Protein AF-A0A845XRX9-F1 (afdb_monomer)

pLDDT: mean 75.72, std 16.38, range [30.2, 92.75]

Nearest PDB structures (foldseek):
  8tro-assembly1_c  TM=9.710E-01  e=2.706E-15  Synechocystis sp. PCC 6803
  8hfq-assembly1_l  TM=9.711E-01  e=2.281E-14  Synechocystis sp. PCC 6803 substr. Kazusa
  8to5-assembly1_b  TM=9.680E-01  e=4.258E-14  Synechocystis sp. PCC 6803
  3pru-assembly4_D  TM=9.892E-01  e=8.370E-14  Synechocystis sp. PCC 6803
  3nph-assembly1_B  TM=9.716E-01  e=4.654E-13  Synechocystis sp. PCC 6803

Solvent-accessible surface area (backbone atoms only — not comparable to full-atom values): 10139 Å² total; per-residue (Å²): 136,81,87,80,74,87,80,78,80,90,60,99,64,98,71,81,80,46,68,66,54,100,83,58,51,76,69,54,53,51,49,44,53,53,48,44,44,34,42,59,67,71,42,94,80,77,54,80,89,74,53,59,60,70,56,52,50,34,44,72,71,63,77,40,46,48,46,55,44,52,49,52,52,62,68,27,69,69,44,37,54,66,36,59,72,71,39,57,73,72,57,32,50,45,47,48,31,42,31,65,61,16,31,42,73,74,49,74,63,62,54,52,51,50,54,46,40,32,73,78,65,29,67,71,51,38,56,47,55,56,68,70,28,70,66,38,45,75,75,40,46,52,40,27,49,61,53,72,56,40,82,57,88,56,92,90,62,63,68,66,29,41,56,52,18,52,53,64,73,79,103

Mean predicted aligned error: 9.89 Å

Foldseek 3Di:
DDDDDDDPPPDPDPPPWLFDDPPDDPVSLVVLQQLLCCLQVVDNDDDPVLDPVVLSVCVSVVVAFSLVSNLVNCPDPVVCVVQVVPDDLLRSVQSLCCRQVLWGDQDVVVSVVLSVCCVPPNDSSSNVCRSVDP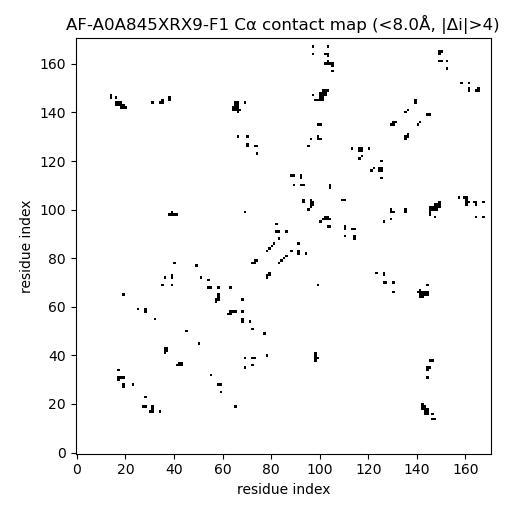SSCVPANGGIRRDNPLVDPDPPGDVSRNVVSVVVVVD

Radius of gyration: 16.49 Å; Cα contacts (8 Å, |Δi|>4): 172; chains: 1; bounding box: 49×36×42 Å

Secondary structure (DSSP, 8-state):
-----------SS-----BPPTT--HHHHHHHHHHHHHHHH--S---GGGS-HHHHHHHHTTSS-HHHHHHHHHTSHHHIIIIIITS-HHHHHHHHIIIIISS--SSHHHHHHHHHHHHHH-HHHHHHHHHTSHHHHHHTTTTBPP--GGGS--TT--HHHHHHHHHHHH-

Sequence (171 aa):
MVSTAPTAKFGLDSDLIFELWPTSGIDEVQAVIRAVYRQVLGNPHIMESERLVNAESQLCDGSITVREFVRAVAKSDFYRARYFESCAPYRFIELNFKHLLGRAPLDQTEIAEHIRICIEQGYDAEIDSYINSDEYQNNFGDDTVPYYCGSSSQIGQKQVGYNRTLSLVRG

Structure (mmCIF, N/CA/C/O backbone):
data_AF-A0A845XRX9-F1
#
_entry.id   AF-A0A845XRX9-F1
#
loop_
_atom_site.group_PDB
_atom_site.id
_atom_site.type_symbol
_atom_site.label_atom_id
_atom_site.label_alt_id
_atom_site.label_comp_id
_atom_site.label_asym_id
_atom_site.label_entity_id
_atom_site.label_seq_id
_atom_site.pdbx_PDB_ins_code
_atom_site.Cartn_x
_atom_site.Cartn_y
_atom_site.Cartn_z
_atom_site.occupancy
_atom_site.B_iso_or_equiv
_atom_site.auth_seq_id
_atom_site.auth_comp_id
_atom_site.auth_asym_id
_atom_site.auth_atom_id
_atom_site.pdbx_PDB_model_num
ATOM 1 N N . MET A 1 1 ? 30.190 18.872 -17.724 1.00 37.62 1 MET A N 1
ATOM 2 C CA . MET A 1 1 ? 30.921 19.172 -16.478 1.00 37.62 1 MET A CA 1
ATOM 3 C C . MET A 1 1 ? 30.183 18.479 -15.347 1.00 37.62 1 MET A C 1
ATOM 5 O O . MET A 1 1 ? 29.022 18.782 -15.141 1.00 37.62 1 MET A O 1
ATOM 9 N N . VAL A 1 2 ? 30.866 17.500 -14.745 1.00 40.47 2 VAL A N 1
ATOM 10 C CA . VAL A 1 2 ? 30.541 16.707 -13.542 1.00 40.47 2 VAL A CA 1
ATOM 11 C C . VAL A 1 2 ? 29.162 16.032 -13.512 1.00 40.47 2 VAL A C 1
ATOM 13 O O . VAL A 1 2 ? 28.192 16.541 -12.968 1.00 40.47 2 VAL A O 1
ATOM 16 N N . SER A 1 3 ? 29.139 14.824 -14.078 1.00 34.00 3 SER A N 1
ATOM 17 C CA . SER A 1 3 ? 28.175 13.768 -13.770 1.00 34.00 3 SER A CA 1
ATOM 18 C C . SER A 1 3 ? 28.473 13.253 -12.360 1.00 34.00 3 SER A C 1
ATOM 20 O O . SER A 1 3 ? 29.464 12.549 -12.161 1.00 34.00 3 SER A O 1
ATOM 22 N N . THR A 1 4 ? 27.667 13.640 -11.376 1.00 35.75 4 THR A N 1
ATOM 23 C CA . THR A 1 4 ? 27.767 13.109 -10.012 1.00 35.75 4 THR A CA 1
ATOM 24 C C . THR A 1 4 ? 27.144 11.716 -9.991 1.00 35.75 4 THR A C 1
ATOM 26 O O . THR A 1 4 ? 25.936 11.569 -10.136 1.00 35.75 4 THR A O 1
ATOM 29 N N . ALA A 1 5 ? 27.995 10.696 -9.871 1.00 44.16 5 ALA A N 1
ATOM 30 C CA . ALA A 1 5 ? 27.608 9.305 -9.652 1.00 44.16 5 ALA A CA 1
ATOM 31 C C . ALA A 1 5 ? 26.816 9.145 -8.333 1.00 44.16 5 ALA A C 1
ATOM 33 O O . ALA A 1 5 ? 27.022 9.937 -7.405 1.00 44.16 5 ALA A O 1
ATOM 34 N N . PRO A 1 6 ? 25.937 8.133 -8.216 1.00 39.53 6 PRO A N 1
ATOM 35 C CA . PRO A 1 6 ? 25.116 7.949 -7.028 1.00 39.53 6 PRO A CA 1
ATOM 36 C C . PRO A 1 6 ? 25.997 7.635 -5.816 1.00 39.53 6 PRO A C 1
ATOM 38 O O . PRO A 1 6 ? 26.785 6.689 -5.798 1.00 39.53 6 PRO A O 1
ATOM 41 N N . THR A 1 7 ? 25.859 8.464 -4.784 1.00 34.03 7 THR A N 1
ATOM 42 C CA . THR A 1 7 ? 26.440 8.217 -3.467 1.00 34.03 7 THR A CA 1
ATOM 43 C C . THR A 1 7 ? 25.607 7.130 -2.801 1.00 34.03 7 THR A C 1
ATOM 45 O O . THR A 1 7 ? 24.596 7.417 -2.165 1.00 34.03 7 THR A O 1
ATOM 48 N N . ALA A 1 8 ? 26.029 5.875 -2.949 1.00 38.38 8 ALA A N 1
ATOM 49 C CA . ALA A 1 8 ? 25.561 4.790 -2.102 1.00 38.38 8 ALA A CA 1
ATOM 50 C C . ALA A 1 8 ? 25.952 5.120 -0.652 1.00 38.38 8 ALA A C 1
ATOM 52 O O . ALA A 1 8 ? 27.128 5.070 -0.281 1.00 38.38 8 ALA A O 1
ATOM 53 N N . LYS A 1 9 ? 24.974 5.513 0.170 1.00 35.78 9 LYS A N 1
ATOM 54 C CA . LYS A 1 9 ? 25.174 5.659 1.612 1.00 35.78 9 LYS A CA 1
ATOM 55 C C . LYS A 1 9 ? 25.365 4.262 2.203 1.00 35.78 9 LYS A C 1
ATOM 57 O O . LYS A 1 9 ? 24.406 3.537 2.431 1.00 35.78 9 LYS A O 1
ATOM 62 N N . PHE A 1 10 ? 26.623 3.892 2.428 1.00 36.44 10 PHE A N 1
ATOM 63 C CA . PHE A 1 10 ? 27.016 2.702 3.180 1.00 36.44 10 PHE A CA 1
ATOM 64 C C . PHE A 1 10 ? 26.675 2.923 4.664 1.00 36.44 10 PHE A C 1
ATOM 66 O O . PHE A 1 10 ? 27.458 3.496 5.420 1.00 36.44 10 PHE A O 1
ATOM 73 N N . GLY A 1 11 ? 25.468 2.523 5.058 1.00 30.20 11 GLY A N 1
ATOM 74 C CA . GLY A 1 11 ? 25.017 2.411 6.442 1.00 30.20 11 GLY A CA 1
ATOM 75 C C . GLY A 1 11 ? 24.651 0.958 6.720 1.00 30.20 11 GLY A C 1
ATOM 76 O O . GLY A 1 11 ? 24.013 0.314 5.896 1.00 30.20 11 GLY A O 1
ATOM 77 N N . LEU A 1 12 ? 25.134 0.427 7.839 1.00 38.38 12 LEU A N 1
ATOM 78 C CA . LEU A 1 12 ? 24.922 -0.948 8.282 1.00 38.38 12 LEU A CA 1
ATOM 79 C C . LEU A 1 12 ? 23.429 -1.201 8.516 1.00 38.38 12 LEU A C 1
ATOM 81 O O . LEU A 1 12 ? 22.894 -0.699 9.493 1.00 38.38 12 LEU A O 1
ATOM 85 N N . ASP A 1 13 ? 22.794 -1.900 7.580 1.00 37.41 13 ASP A N 1
ATOM 86 C CA . ASP A 1 13 ? 21.652 -2.818 7.697 1.00 37.41 13 ASP A CA 1
ATOM 87 C C . ASP A 1 13 ? 21.011 -2.901 6.303 1.00 37.41 13 ASP A C 1
ATOM 89 O O . ASP A 1 13 ? 20.843 -1.907 5.603 1.00 37.41 13 ASP A O 1
ATOM 93 N N . SER A 1 14 ? 20.752 -4.116 5.837 1.00 43.09 14 SER A N 1
ATOM 94 C CA . SER A 1 14 ? 20.330 -4.429 4.473 1.00 43.09 14 SER A CA 1
ATOM 95 C C . SER A 1 14 ? 18.878 -4.023 4.177 1.00 43.09 14 SER A C 1
ATOM 97 O O . SER A 1 14 ? 18.045 -4.893 3.948 1.00 43.09 14 SER A O 1
ATOM 99 N N . ASP A 1 15 ? 18.587 -2.726 4.14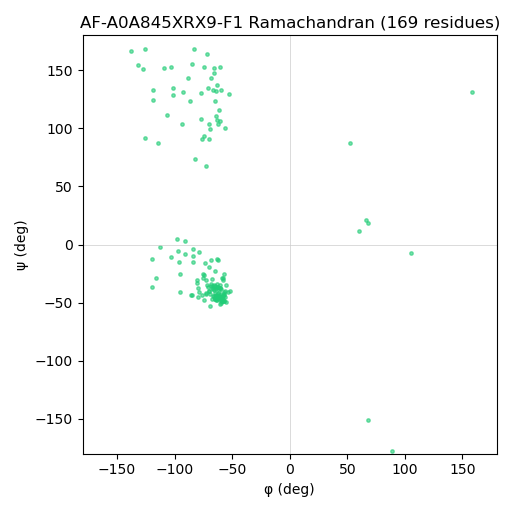7 1.00 48.25 15 ASP A N 1
ATOM 100 C CA . ASP A 1 15 ? 17.401 -2.155 3.502 1.00 48.25 15 ASP A CA 1
ATOM 101 C C . ASP A 1 15 ? 17.883 -1.296 2.330 1.00 48.25 15 ASP A C 1
ATOM 103 O O . ASP A 1 15 ? 18.184 -0.109 2.452 1.00 48.25 15 ASP A O 1
ATOM 107 N N . LEU A 1 16 ? 18.051 -1.950 1.179 1.00 55.06 16 LEU A N 1
ATOM 108 C CA . LEU A 1 16 ? 18.366 -1.286 -0.080 1.00 55.06 16 LEU A CA 1
ATOM 109 C C . LEU A 1 16 ? 17.191 -0.368 -0.425 1.00 55.06 16 LEU A C 1
ATOM 111 O O . LEU A 1 16 ? 16.117 -0.842 -0.790 1.00 55.06 16 LEU A O 1
ATOM 115 N N . ILE A 1 17 ? 17.392 0.940 -0.290 1.00 58.19 17 ILE A N 1
ATOM 116 C CA . ILE A 1 17 ? 16.482 1.932 -0.854 1.00 58.19 17 ILE A CA 1
ATOM 117 C C . ILE A 1 17 ? 16.564 1.757 -2.372 1.00 58.19 17 ILE A C 1
ATOM 119 O O . ILE A 1 17 ? 17.609 2.000 -2.978 1.00 58.19 17 ILE A O 1
ATOM 123 N N . PHE A 1 18 ? 15.486 1.257 -2.970 1.00 61.72 18 PHE A N 1
ATOM 124 C CA . PHE A 1 18 ? 15.369 1.127 -4.416 1.00 61.72 18 PHE A CA 1
ATOM 125 C C . PHE A 1 18 ? 14.674 2.379 -4.947 1.00 61.72 18 PHE A C 1
ATOM 127 O O . PHE A 1 18 ? 13.463 2.542 -4.788 1.00 61.72 18 PHE A O 1
ATOM 134 N N . GLU A 1 19 ? 15.460 3.266 -5.547 1.00 64.38 19 GLU A N 1
ATOM 135 C CA . GLU A 1 19 ? 14.979 4.433 -6.288 1.00 64.38 19 GLU A CA 1
ATOM 136 C C . GLU A 1 19 ? 15.052 4.116 -7.779 1.00 64.38 19 GLU A C 1
ATOM 138 O O . GLU A 1 19 ? 16.099 3.682 -8.271 1.00 64.38 19 GLU A O 1
ATOM 143 N N . LEU A 1 20 ? 13.950 4.324 -8.498 1.00 67.88 20 LEU A N 1
ATOM 144 C CA . LEU A 1 20 ? 13.939 4.190 -9.947 1.00 67.88 20 LEU A CA 1
ATOM 145 C C . LEU A 1 20 ? 14.356 5.519 -10.581 1.00 67.88 20 LEU A C 1
ATOM 147 O O . LEU A 1 20 ? 13.731 6.550 -10.354 1.00 67.88 20 LEU A O 1
ATOM 151 N N . TRP A 1 21 ? 15.403 5.498 -11.402 1.00 64.25 21 TRP A N 1
ATOM 152 C CA . TRP A 1 21 ? 15.824 6.663 -12.176 1.00 64.25 21 TRP A CA 1
ATOM 153 C C . TRP A 1 21 ? 15.383 6.493 -13.636 1.00 64.25 21 TRP A C 1
ATOM 155 O O . TRP A 1 21 ? 15.309 5.372 -14.135 1.00 64.25 21 TRP A O 1
ATOM 165 N N . PRO A 1 22 ? 15.148 7.577 -14.395 1.00 57.56 22 PRO A N 1
ATOM 166 C CA . PRO A 1 22 ? 14.711 7.479 -15.794 1.00 57.56 22 PRO A CA 1
ATOM 167 C C . PRO A 1 22 ? 15.736 6.805 -16.730 1.00 57.56 22 PRO A C 1
ATOM 169 O O . PRO A 1 22 ? 15.398 6.449 -17.855 1.00 57.56 22 PRO A O 1
ATOM 172 N N . THR A 1 23 ? 16.984 6.619 -16.282 1.00 58.06 23 THR A N 1
ATOM 173 C CA . THR A 1 23 ? 18.058 5.912 -17.011 1.00 58.06 23 THR A CA 1
ATOM 174 C C . THR A 1 23 ? 18.218 4.454 -16.551 1.00 58.06 23 THR A C 1
ATOM 176 O O . THR A 1 23 ? 19.146 3.768 -16.981 1.00 58.06 23 THR A O 1
ATOM 179 N N . SER A 1 24 ? 17.353 3.974 -15.657 1.00 66.75 24 SER A N 1
ATOM 180 C CA . SER A 1 24 ? 17.466 2.644 -15.069 1.00 66.75 24 SER A CA 1
ATOM 181 C C . SER A 1 24 ? 17.337 1.531 -16.106 1.00 66.75 24 SER A C 1
ATOM 183 O O . SER A 1 24 ? 16.497 1.567 -17.005 1.00 66.75 24 SER A O 1
ATOM 185 N N . GLY A 1 25 ? 18.201 0.522 -15.986 1.00 72.62 25 GLY A N 1
ATOM 186 C CA . GLY A 1 25 ? 18.166 -0.659 -16.846 1.00 72.62 25 GLY A CA 1
ATOM 187 C C . GLY A 1 25 ? 16.977 -1.573 -16.531 1.00 72.62 25 GLY A C 1
ATOM 188 O O . GLY A 1 25 ? 16.401 -1.520 -15.448 1.00 72.62 25 GLY A O 1
ATOM 189 N N . ILE A 1 26 ? 16.654 -2.485 -17.454 1.00 77.19 26 ILE A N 1
ATOM 190 C CA . ILE A 1 26 ? 15.563 -3.471 -17.292 1.00 77.19 26 ILE A CA 1
ATOM 191 C C . ILE A 1 26 ? 15.744 -4.313 -16.011 1.00 77.19 26 ILE A C 1
ATOM 193 O O . ILE A 1 26 ? 14.769 -4.649 -15.342 1.00 77.19 26 ILE A O 1
ATOM 197 N N . ASP A 1 27 ? 16.992 -4.618 -15.642 1.00 79.69 27 ASP A N 1
ATOM 198 C CA . ASP A 1 27 ? 17.318 -5.372 -14.424 1.00 79.69 27 ASP A CA 1
ATOM 199 C C . ASP A 1 27 ? 16.992 -4.582 -13.140 1.00 79.69 27 ASP A C 1
ATOM 201 O O . ASP A 1 27 ? 16.455 -5.141 -12.185 1.00 79.69 27 ASP A O 1
ATOM 205 N N . GLU A 1 28 ? 17.212 -3.261 -13.144 1.00 80.19 28 GLU A N 1
ATOM 206 C CA . GLU A 1 28 ? 16.883 -2.378 -12.016 1.00 80.19 28 GLU A CA 1
ATOM 207 C C . GLU A 1 28 ? 15.368 -2.237 -11.845 1.00 80.19 28 GLU A C 1
ATOM 209 O O . GLU A 1 28 ? 14.863 -2.366 -10.731 1.00 80.19 28 GLU A O 1
ATOM 214 N N . VAL A 1 29 ? 14.625 -2.071 -12.946 1.00 82.56 29 VAL A N 1
ATOM 215 C CA . VAL A 1 29 ? 13.151 -2.076 -12.925 1.00 82.56 29 VAL A CA 1
ATOM 216 C C . VAL A 1 29 ? 12.638 -3.393 -12.343 1.00 82.56 29 VAL A C 1
ATOM 218 O O . VAL A 1 29 ? 11.755 -3.407 -11.486 1.00 82.56 29 VAL A O 1
ATOM 221 N N . GLN A 1 30 ? 13.216 -4.524 -12.754 1.00 83.25 30 GLN A N 1
ATOM 222 C CA . GLN A 1 30 ? 12.819 -5.824 -12.227 1.00 83.25 30 GLN A CA 1
ATOM 223 C C . GLN A 1 30 ? 13.170 -5.982 -10.737 1.00 83.25 30 GLN A C 1
ATOM 225 O O . GLN A 1 30 ? 12.404 -6.600 -9.989 1.00 83.25 30 GLN A O 1
ATOM 230 N N . ALA A 1 31 ? 14.294 -5.420 -10.284 1.00 84.12 31 ALA A N 1
ATOM 231 C CA . ALA A 1 31 ? 14.653 -5.374 -8.871 1.00 84.12 31 ALA A CA 1
ATOM 232 C C . ALA A 1 31 ? 13.652 -4.532 -8.060 1.00 84.12 31 ALA A C 1
ATOM 234 O O . ALA A 1 31 ? 13.188 -4.999 -7.018 1.00 84.12 31 ALA A O 1
ATOM 235 N N . VAL A 1 32 ? 13.248 -3.366 -8.576 1.00 85.31 32 VAL A N 1
ATOM 236 C CA . VAL A 1 32 ? 12.211 -2.494 -7.994 1.00 85.31 32 VAL A CA 1
ATOM 237 C C . VAL A 1 32 ? 10.880 -3.235 -7.878 1.00 85.31 32 VAL A C 1
ATOM 239 O O . VAL A 1 32 ? 10.298 -3.273 -6.798 1.00 85.31 32 VAL A O 1
ATOM 242 N N . ILE A 1 33 ? 10.431 -3.909 -8.941 1.00 85.56 33 ILE A N 1
ATOM 243 C CA . ILE A 1 33 ? 9.195 -4.707 -8.933 1.00 85.56 33 ILE A CA 1
ATOM 244 C C . ILE A 1 33 ? 9.236 -5.753 -7.812 1.00 85.56 33 ILE A C 1
ATOM 246 O O . ILE A 1 33 ? 8.312 -5.854 -7.003 1.00 85.56 33 ILE A O 1
ATOM 250 N N . ARG A 1 34 ? 10.332 -6.516 -7.721 1.00 84.50 34 ARG A N 1
ATOM 251 C CA . ARG A 1 34 ? 10.513 -7.532 -6.671 1.00 84.50 34 ARG A CA 1
ATOM 252 C C . ARG A 1 34 ? 10.559 -6.912 -5.273 1.00 84.50 34 ARG A C 1
ATOM 254 O O . ARG A 1 34 ? 10.050 -7.523 -4.333 1.00 84.50 34 ARG A O 1
ATOM 261 N N . ALA A 1 35 ? 11.159 -5.733 -5.126 1.00 84.69 35 ALA A N 1
ATOM 262 C CA . ALA A 1 35 ? 11.221 -5.010 -3.862 1.00 84.69 35 ALA A CA 1
ATOM 263 C C . ALA A 1 35 ? 9.833 -4.526 -3.418 1.00 84.69 35 ALA A C 1
ATOM 265 O O . ALA A 1 35 ? 9.449 -4.792 -2.281 1.00 84.69 35 ALA A O 1
ATOM 266 N N . VAL A 1 36 ? 9.046 -3.922 -4.319 1.00 87.50 36 VAL A N 1
ATOM 267 C CA . VAL A 1 36 ? 7.659 -3.496 -4.051 1.00 87.50 36 VAL A CA 1
ATOM 268 C C . VAL A 1 36 ? 6.821 -4.679 -3.602 1.00 87.50 36 VAL A C 1
ATOM 270 O O . VAL A 1 36 ? 6.155 -4.625 -2.575 1.00 87.50 36 VAL A O 1
ATOM 273 N N . TYR A 1 37 ? 6.898 -5.783 -4.330 1.00 86.81 37 TYR A N 1
ATOM 274 C CA . TYR A 1 37 ? 6.193 -6.999 -3.972 1.00 86.81 37 TYR A CA 1
ATOM 275 C C . TYR A 1 37 ? 6.589 -7.542 -2.597 1.00 86.81 37 TYR A C 1
ATOM 277 O O . TYR A 1 37 ? 5.720 -7.890 -1.799 1.00 86.81 37 TYR A O 1
ATOM 285 N N . ARG A 1 38 ? 7.888 -7.583 -2.285 1.00 83.88 38 ARG A N 1
ATOM 286 C CA . ARG A 1 38 ? 8.372 -8.024 -0.971 1.00 83.88 38 ARG A CA 1
ATOM 287 C C . ARG A 1 38 ? 7.872 -7.112 0.146 1.00 83.88 38 ARG A C 1
ATOM 289 O O . ARG A 1 38 ? 7.475 -7.615 1.193 1.00 83.88 38 ARG A O 1
ATOM 296 N N . GLN A 1 39 ? 7.884 -5.804 -0.080 1.00 84.12 39 GLN A N 1
ATOM 297 C CA . GLN A 1 39 ? 7.448 -4.811 0.893 1.00 84.12 39 GLN A CA 1
ATOM 298 C C . GLN A 1 39 ? 5.933 -4.867 1.124 1.00 84.12 39 GLN A C 1
ATOM 300 O O . GLN A 1 39 ? 5.474 -4.972 2.264 1.00 84.12 39 GLN A O 1
ATOM 305 N N . VAL A 1 40 ? 5.155 -4.801 0.042 1.00 86.06 40 VAL A N 1
ATOM 306 C CA . VAL A 1 40 ? 3.697 -4.661 0.086 1.00 86.06 40 VAL A CA 1
ATOM 307 C C . VAL A 1 40 ? 3.035 -5.988 0.445 1.00 86.06 40 VAL A C 1
ATOM 309 O O . VAL A 1 40 ? 2.157 -6.016 1.296 1.00 86.06 40 VAL A O 1
ATOM 312 N N . LEU A 1 41 ? 3.476 -7.106 -0.139 1.00 81.88 41 LEU A N 1
ATOM 313 C CA . LEU A 1 41 ? 2.885 -8.428 0.120 1.00 81.88 41 LEU A CA 1
ATOM 314 C C . LEU A 1 41 ? 3.562 -9.184 1.267 1.00 81.88 41 LEU A C 1
ATOM 316 O O . LEU A 1 41 ? 3.107 -10.266 1.641 1.00 81.88 41 LEU A O 1
ATOM 320 N N . GLY A 1 42 ? 4.683 -8.677 1.791 1.00 72.69 42 GLY A N 1
ATOM 321 C CA . GLY A 1 42 ? 5.441 -9.323 2.867 1.00 72.69 42 GLY A CA 1
ATOM 322 C C . GLY A 1 42 ? 5.964 -10.724 2.524 1.00 72.69 42 GLY A C 1
ATOM 323 O O . GLY A 1 42 ? 6.374 -11.454 3.425 1.00 72.69 42 GLY A O 1
ATOM 324 N N . ASN A 1 43 ? 5.915 -11.136 1.251 1.00 66.88 43 ASN A N 1
ATOM 325 C CA . ASN A 1 43 ? 6.200 -12.499 0.817 1.00 66.88 43 ASN A CA 1
ATOM 326 C C . ASN A 1 43 ? 7.403 -12.527 -0.144 1.00 66.88 43 ASN A C 1
ATOM 328 O O . ASN A 1 43 ? 7.369 -11.863 -1.181 1.00 66.88 43 ASN A O 1
ATOM 332 N N . PRO A 1 44 ? 8.455 -13.316 0.145 1.00 55.44 44 PRO A N 1
ATOM 333 C CA . PRO A 1 44 ? 9.570 -13.498 -0.779 1.00 55.44 44 PRO A CA 1
ATOM 334 C C . PRO A 1 44 ? 9.249 -14.392 -1.993 1.00 55.44 44 PRO A C 1
ATOM 336 O O . PRO A 1 44 ? 10.023 -14.369 -2.945 1.00 55.44 44 PRO A O 1
ATOM 339 N N . HIS A 1 45 ? 8.161 -15.177 -1.977 1.00 58.56 45 HIS A N 1
ATOM 340 C CA . HIS A 1 45 ? 7.807 -16.126 -3.044 1.00 58.56 45 HIS A CA 1
ATOM 341 C C . HIS A 1 45 ? 6.390 -15.881 -3.569 1.00 58.56 45 HIS A C 1
ATOM 343 O O . HIS A 1 45 ? 5.420 -16.431 -3.049 1.00 58.56 45 HIS A O 1
ATOM 349 N N . ILE A 1 46 ? 6.289 -15.055 -4.605 1.00 65.94 46 ILE A N 1
ATOM 350 C CA . ILE A 1 46 ? 5.051 -14.808 -5.355 1.00 65.94 46 ILE A CA 1
ATOM 351 C C . ILE A 1 46 ? 5.015 -15.768 -6.534 1.00 65.94 46 ILE A C 1
ATOM 353 O O . ILE A 1 46 ? 6.013 -15.909 -7.249 1.00 65.94 46 ILE A O 1
ATOM 357 N N . MET A 1 47 ? 3.886 -16.443 -6.723 1.00 69.44 47 MET A N 1
ATOM 358 C CA . MET A 1 47 ? 3.690 -17.309 -7.881 1.00 69.44 47 MET A CA 1
ATOM 359 C C . MET A 1 47 ? 3.449 -16.475 -9.142 1.00 69.44 47 MET A C 1
ATOM 361 O O . MET A 1 47 ? 2.930 -15.365 -9.083 1.00 69.44 47 MET A O 1
ATOM 365 N N . GLU A 1 48 ? 3.792 -17.007 -10.316 1.00 67.31 48 GLU A N 1
ATOM 366 C CA . GLU A 1 48 ? 3.607 -16.286 -11.587 1.00 67.31 48 GLU A CA 1
ATOM 367 C C . GLU A 1 48 ? 2.145 -15.882 -11.840 1.00 67.31 48 GLU A C 1
ATOM 369 O O . GLU A 1 48 ? 1.896 -14.842 -12.440 1.00 67.31 48 GLU A O 1
ATOM 374 N N . SER A 1 49 ? 1.183 -16.650 -11.320 1.00 66.44 49 SER A N 1
ATOM 375 C CA . SER A 1 49 ? -0.253 -16.350 -11.383 1.00 66.44 49 SER A CA 1
ATOM 376 C C . SER A 1 49 ? -0.690 -15.162 -10.521 1.00 66.44 49 SER A C 1
ATOM 378 O O . SER A 1 49 ? -1.770 -14.623 -10.731 1.00 66.44 49 SER A O 1
ATOM 380 N N . GLU A 1 50 ? 0.119 -14.776 -9.537 1.00 68.56 50 GLU A N 1
ATOM 381 C CA . GLU A 1 50 ? -0.153 -13.678 -8.602 1.00 68.56 50 GLU A CA 1
ATOM 382 C C . GLU A 1 50 ? 0.529 -12.373 -9.053 1.00 68.56 50 GLU A C 1
ATOM 384 O O . GLU A 1 50 ? 0.326 -11.319 -8.449 1.00 68.56 50 GLU A O 1
ATOM 389 N N . ARG A 1 51 ? 1.339 -12.425 -10.123 1.00 76.75 51 ARG A N 1
ATOM 390 C CA . ARG A 1 51 ? 2.018 -11.255 -10.687 1.00 76.75 51 ARG A CA 1
ATOM 391 C C . ARG A 1 51 ? 1.057 -10.413 -11.512 1.00 76.75 51 ARG A C 1
ATOM 393 O O . ARG A 1 51 ? 0.399 -10.897 -12.432 1.00 76.75 51 ARG A O 1
ATOM 400 N N . LEU A 1 52 ? 1.052 -9.111 -11.248 1.00 82.00 52 LEU A N 1
ATOM 401 C CA . LEU A 1 52 ? 0.310 -8.134 -12.035 1.00 82.00 52 LEU A CA 1
ATOM 402 C C . LEU A 1 52 ? 1.099 -7.748 -13.289 1.00 82.00 52 LEU A C 1
ATOM 404 O O . LEU A 1 52 ? 1.620 -6.640 -13.386 1.00 82.00 52 LEU A O 1
ATOM 408 N N . VAL A 1 53 ? 1.158 -8.655 -14.269 1.00 82.81 53 VAL A N 1
ATOM 409 C CA . VAL A 1 53 ? 1.924 -8.473 -15.519 1.00 82.81 53 VAL A CA 1
ATOM 410 C C . VAL A 1 53 ? 1.591 -7.146 -16.212 1.00 82.81 53 VAL A C 1
ATOM 412 O O . VAL A 1 53 ? 2.492 -6.450 -16.664 1.00 82.81 53 VAL A O 1
ATOM 415 N N . ASN A 1 54 ? 0.317 -6.740 -16.221 1.00 86.38 54 ASN A N 1
ATOM 416 C CA . ASN A 1 54 ? -0.103 -5.462 -16.808 1.00 86.38 54 ASN A CA 1
ATOM 417 C C . ASN A 1 54 ? 0.545 -4.253 -16.112 1.00 86.38 54 ASN A C 1
ATOM 419 O O . ASN A 1 54 ? 1.035 -3.350 -16.785 1.00 86.38 54 ASN A O 1
ATOM 423 N N . ALA A 1 55 ? 0.563 -4.239 -14.777 1.00 85.75 55 ALA A N 1
ATOM 424 C CA . ALA A 1 55 ? 1.151 -3.150 -14.001 1.00 85.75 55 ALA A CA 1
ATOM 425 C C . ALA A 1 55 ? 2.688 -3.169 -14.088 1.00 85.75 55 ALA A C 1
ATOM 427 O O . ALA A 1 55 ? 3.320 -2.120 -14.152 1.00 85.75 55 ALA A O 1
ATOM 428 N N . GLU A 1 56 ? 3.295 -4.358 -14.161 1.00 87.12 56 GLU A N 1
ATOM 429 C CA . GLU A 1 56 ? 4.737 -4.510 -14.383 1.00 87.12 56 GLU A CA 1
ATOM 430 C C . GLU A 1 56 ? 5.166 -3.956 -15.746 1.00 87.12 56 GLU A C 1
ATOM 432 O O . GLU A 1 56 ? 6.153 -3.226 -15.825 1.00 87.12 56 GLU A O 1
ATOM 437 N N . SER A 1 57 ? 4.416 -4.256 -16.813 1.00 85.81 57 SER A N 1
ATOM 438 C CA . SER A 1 57 ? 4.671 -3.697 -18.144 1.00 85.81 57 SER A CA 1
ATOM 439 C C . SER A 1 57 ? 4.531 -2.177 -18.151 1.00 85.81 57 SER A C 1
ATOM 441 O O . SER A 1 57 ? 5.415 -1.495 -18.655 1.00 85.81 57 SER A O 1
ATOM 443 N N . GLN A 1 58 ? 3.486 -1.633 -17.521 1.00 86.69 58 GLN A N 1
ATOM 444 C CA . GLN A 1 58 ? 3.297 -0.183 -17.423 1.00 86.69 58 GLN A CA 1
ATOM 445 C C . GLN A 1 58 ? 4.445 0.518 -16.686 1.00 86.69 58 GLN A C 1
ATOM 447 O O . GLN A 1 58 ? 4.830 1.621 -17.078 1.00 86.69 58 GLN A O 1
ATOM 452 N N . LEU A 1 59 ? 4.991 -0.104 -15.635 1.00 85.19 59 LEU A N 1
ATOM 453 C CA . LEU A 1 59 ? 6.150 0.425 -14.918 1.00 85.19 59 LEU A CA 1
ATOM 454 C C . LEU A 1 59 ? 7.417 0.333 -15.779 1.00 85.19 59 LEU A C 1
ATOM 456 O O . LEU A 1 59 ? 8.209 1.269 -15.806 1.00 85.19 59 LEU A O 1
ATOM 460 N N . CYS A 1 60 ? 7.590 -0.765 -16.520 1.00 83.44 60 CYS A N 1
ATOM 461 C CA . CYS A 1 60 ? 8.728 -0.941 -17.421 1.00 83.44 60 CYS A CA 1
ATOM 462 C C . CYS A 1 60 ? 8.725 0.052 -18.591 1.00 83.44 60 CYS A C 1
ATOM 464 O O . CYS A 1 60 ? 9.789 0.507 -19.003 1.00 83.44 60 CYS A O 1
ATOM 466 N N . ASP A 1 61 ? 7.541 0.408 -19.088 1.00 83.94 61 ASP A N 1
ATOM 467 C CA . ASP A 1 61 ? 7.354 1.419 -20.130 1.00 83.94 61 ASP A CA 1
ATOM 468 C C . ASP A 1 61 ? 7.443 2.859 -19.582 1.00 83.94 61 ASP A C 1
ATOM 470 O O . ASP A 1 61 ? 7.383 3.817 -20.352 1.00 83.94 61 ASP A O 1
ATOM 474 N N . GLY A 1 62 ? 7.539 3.037 -18.256 1.00 80.25 62 GLY A N 1
ATOM 475 C CA . GLY A 1 62 ? 7.528 4.349 -17.599 1.00 80.25 62 GLY A CA 1
ATOM 476 C C . GLY A 1 62 ? 6.183 5.079 -17.697 1.00 80.25 62 GLY A C 1
ATOM 477 O O . GLY A 1 62 ? 6.121 6.294 -17.522 1.00 80.25 62 GLY A O 1
ATOM 478 N N . SER A 1 63 ? 5.099 4.356 -17.998 1.00 85.62 63 SER A N 1
ATOM 479 C CA . SER A 1 63 ? 3.742 4.917 -18.080 1.00 85.62 63 SER A CA 1
ATOM 480 C C . SER A 1 63 ? 3.140 5.197 -16.702 1.00 85.62 63 SER A C 1
ATOM 482 O O . SER A 1 63 ? 2.253 6.040 -16.578 1.00 85.62 63 SER A O 1
ATOM 484 N N . ILE A 1 64 ? 3.609 4.482 -15.676 1.00 88.19 64 ILE A N 1
ATOM 485 C CA . ILE A 1 64 ? 3.210 4.658 -14.279 1.00 88.19 64 ILE A CA 1
ATOM 486 C C . ILE A 1 64 ? 4.450 4.831 -13.396 1.00 88.19 64 ILE A C 1
ATOM 488 O O . ILE A 1 64 ? 5.516 4.303 -13.708 1.00 88.19 64 ILE A O 1
ATOM 492 N N . THR A 1 65 ? 4.306 5.555 -12.287 1.00 88.62 65 THR A N 1
ATOM 493 C CA . THR A 1 65 ? 5.375 5.732 -11.293 1.00 88.62 65 THR A CA 1
ATOM 494 C C . THR A 1 65 ? 5.424 4.554 -10.318 1.00 88.62 65 THR A C 1
ATOM 496 O O . THR A 1 65 ? 4.490 3.747 -10.245 1.00 88.62 65 THR A O 1
ATOM 499 N N . VAL A 1 66 ? 6.491 4.457 -9.517 1.00 87.19 66 VAL A N 1
ATOM 500 C CA . VAL A 1 66 ? 6.611 3.419 -8.476 1.00 87.19 66 VAL A CA 1
ATOM 501 C C 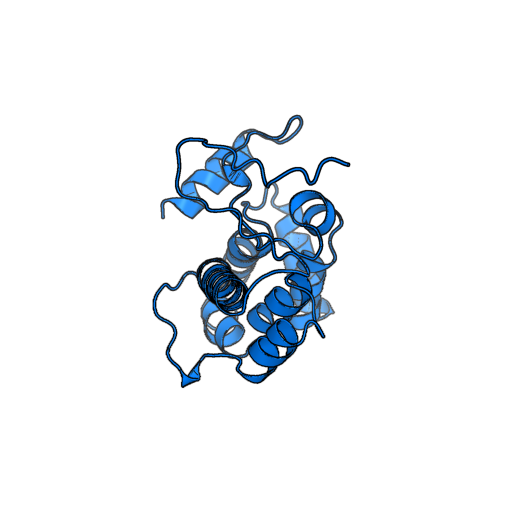. VAL A 1 66 ? 5.463 3.530 -7.472 1.00 87.19 66 VAL A C 1
ATOM 503 O O . VAL A 1 66 ? 4.886 2.515 -7.081 1.00 87.19 66 VAL A O 1
ATOM 506 N N . ARG A 1 67 ? 5.055 4.754 -7.118 1.00 89.31 67 ARG A N 1
ATOM 507 C CA . ARG A 1 67 ? 3.884 5.004 -6.266 1.00 89.31 67 ARG A CA 1
ATOM 508 C C . ARG A 1 67 ? 2.590 4.433 -6.849 1.00 89.31 67 ARG A C 1
ATOM 510 O O . ARG A 1 67 ? 1.813 3.801 -6.132 1.00 89.31 67 ARG A O 1
ATOM 517 N N . GLU A 1 68 ? 2.351 4.636 -8.140 1.00 88.88 68 GLU A N 1
ATOM 518 C CA . GLU A 1 68 ? 1.161 4.102 -8.806 1.00 88.88 68 GLU A CA 1
ATOM 519 C C . GLU A 1 68 ? 1.210 2.573 -8.899 1.00 88.88 68 GLU A C 1
ATOM 521 O O . GLU A 1 68 ? 0.198 1.897 -8.717 1.00 88.88 68 GLU A O 1
ATOM 526 N N . PHE A 1 69 ? 2.401 2.008 -9.102 1.00 90.31 69 PHE A N 1
ATOM 527 C CA . PHE A 1 69 ? 2.596 0.564 -9.071 1.00 90.31 69 PHE A CA 1
ATOM 528 C C . PHE A 1 69 ? 2.298 -0.020 -7.680 1.00 90.31 69 PHE A C 1
ATOM 530 O O . PHE A 1 69 ? 1.563 -1.001 -7.573 1.00 90.31 69 PHE A O 1
ATOM 537 N N . VAL A 1 70 ? 2.768 0.618 -6.601 1.00 91.12 70 VAL A N 1
ATOM 538 C CA . VAL A 1 70 ? 2.416 0.251 -5.215 1.00 91.12 70 VAL A CA 1
ATOM 539 C C . VAL A 1 70 ? 0.900 0.292 -5.009 1.00 91.12 70 VAL A C 1
ATOM 541 O O . VAL A 1 70 ? 0.339 -0.642 -4.433 1.00 91.12 70 VAL A O 1
ATOM 544 N N . ARG A 1 71 ? 0.218 1.322 -5.531 1.00 91.56 71 ARG A N 1
ATOM 545 C CA . ARG A 1 71 ? -1.249 1.421 -5.490 1.00 91.56 71 ARG A CA 1
ATOM 546 C C . ARG A 1 71 ? -1.918 0.258 -6.211 1.00 91.56 71 ARG A C 1
ATOM 548 O O . ARG A 1 71 ? -2.825 -0.351 -5.651 1.00 91.56 71 ARG A O 1
ATOM 555 N N . ALA A 1 72 ? -1.470 -0.072 -7.419 1.00 90.81 72 ALA A N 1
ATOM 556 C CA . ALA A 1 72 ? -2.013 -1.184 -8.194 1.00 90.81 72 ALA A CA 1
ATOM 557 C C . ALA A 1 72 ? -1.835 -2.530 -7.469 1.00 90.81 72 ALA A C 1
ATOM 559 O O . ALA A 1 72 ? -2.759 -3.341 -7.432 1.00 90.81 72 ALA A O 1
ATOM 560 N N . VAL A 1 73 ? -0.677 -2.749 -6.834 1.00 89.31 73 VAL A N 1
ATOM 561 C CA . VAL A 1 73 ? -0.408 -3.960 -6.042 1.00 89.31 73 VAL A CA 1
ATOM 562 C C . VAL A 1 73 ? -1.295 -4.013 -4.796 1.00 89.31 73 VAL A C 1
ATOM 564 O O . VAL A 1 73 ? -1.892 -5.053 -4.521 1.00 89.31 73 VAL A O 1
ATOM 567 N N . ALA A 1 74 ? -1.444 -2.907 -4.065 1.00 89.62 74 ALA A N 1
ATOM 568 C CA . ALA A 1 74 ? -2.296 -2.840 -2.877 1.00 89.62 74 ALA A CA 1
ATOM 569 C C . ALA A 1 74 ? -3.796 -2.979 -3.206 1.00 89.62 74 ALA A C 1
ATOM 571 O O . ALA A 1 74 ? -4.558 -3.520 -2.409 1.00 89.62 74 ALA A O 1
ATOM 572 N N . LYS A 1 75 ? -4.229 -2.553 -4.398 1.00 90.56 75 LYS A N 1
ATOM 573 C CA . LYS A 1 75 ? -5.606 -2.730 -4.892 1.00 90.56 75 LYS A CA 1
ATOM 574 C C . LYS A 1 75 ? -5.877 -4.090 -5.539 1.00 90.56 75 LYS A C 1
ATOM 576 O O . LYS A 1 75 ? -7.008 -4.367 -5.926 1.00 90.56 75 LYS A O 1
ATOM 581 N N . SER A 1 76 ? -4.864 -4.943 -5.667 1.00 88.50 76 SER A N 1
ATOM 582 C CA . SER A 1 76 ? -5.034 -6.263 -6.269 1.00 88.50 76 SER A CA 1
ATOM 583 C C . SER A 1 76 ? -5.934 -7.171 -5.425 1.00 88.50 76 SER A C 1
ATOM 585 O O . SER A 1 76 ? -5.904 -7.138 -4.191 1.00 88.50 76 SER A O 1
ATOM 587 N N . ASP A 1 77 ? -6.675 -8.057 -6.096 1.00 86.25 77 ASP A N 1
ATOM 588 C CA . ASP A 1 77 ? -7.509 -9.066 -5.431 1.00 86.25 77 ASP A CA 1
ATOM 589 C C . ASP A 1 77 ? -6.686 -9.968 -4.503 1.00 86.25 77 ASP A C 1
ATOM 591 O O . ASP A 1 77 ? -7.170 -10.405 -3.462 1.00 86.25 77 ASP A O 1
ATOM 595 N N . PHE A 1 78 ? -5.413 -10.201 -4.837 1.00 85.12 78 PHE A N 1
ATOM 596 C CA . PHE A 1 78 ? -4.499 -10.974 -4.003 1.00 85.12 78 PHE A CA 1
ATOM 597 C C . PHE A 1 78 ? -4.224 -10.294 -2.655 1.00 85.12 78 PHE A C 1
ATOM 599 O O . PHE A 1 78 ? -4.315 -10.939 -1.608 1.00 85.12 78 PHE A O 1
ATOM 606 N N . TYR A 1 79 ? -3.923 -8.990 -2.663 1.00 86.81 79 TYR A N 1
ATOM 607 C CA . TYR A 1 79 ? -3.739 -8.226 -1.428 1.00 86.81 79 TYR A CA 1
ATOM 608 C C . TYR A 1 79 ? -5.032 -8.213 -0.609 1.00 86.81 79 TYR A C 1
ATOM 610 O O . TYR A 1 79 ? -5.023 -8.490 0.593 1.00 86.81 79 TYR A O 1
ATOM 618 N N . ARG A 1 80 ? -6.161 -7.957 -1.275 1.00 87.75 80 ARG A N 1
ATOM 619 C CA . ARG A 1 80 ? -7.479 -7.909 -0.646 1.00 87.75 80 ARG A CA 1
ATOM 620 C C . ARG A 1 80 ? -7.847 -9.241 0.016 1.00 87.75 80 ARG A C 1
ATOM 622 O O . ARG A 1 80 ? -8.165 -9.259 1.201 1.00 87.75 80 ARG A O 1
ATOM 629 N N . ALA A 1 81 ? -7.734 -10.367 -0.681 1.00 86.56 81 ALA A N 1
ATOM 630 C CA . ALA A 1 81 ? -8.039 -11.680 -0.111 1.00 86.56 81 ALA A CA 1
ATOM 631 C C . ALA A 1 81 ? -7.144 -12.015 1.099 1.00 86.56 81 ALA A C 1
ATOM 633 O O . ALA A 1 81 ? -7.600 -12.596 2.083 1.00 86.56 81 ALA A O 1
ATOM 634 N N . ARG A 1 82 ? -5.866 -11.618 1.053 1.00 84.69 82 ARG A N 1
ATOM 635 C CA . ARG A 1 82 ? -4.873 -11.940 2.090 1.00 84.69 82 ARG A CA 1
ATOM 636 C C . ARG A 1 82 ? -4.937 -11.054 3.332 1.00 84.69 82 ARG A C 1
ATOM 638 O O . ARG A 1 82 ? -4.535 -11.493 4.408 1.00 84.69 82 ARG A O 1
ATOM 645 N N . TYR A 1 83 ? -5.354 -9.801 3.191 1.00 85.00 83 TYR A N 1
ATOM 646 C CA . TYR A 1 83 ? -5.309 -8.836 4.290 1.00 85.00 83 TYR A CA 1
ATOM 647 C C . TYR A 1 83 ? -6.678 -8.294 4.662 1.00 85.00 83 TYR A C 1
ATOM 649 O O . TYR A 1 83 ? -6.942 -8.096 5.842 1.00 85.00 83 TYR A O 1
ATOM 657 N N . PHE A 1 84 ? -7.563 -8.086 3.694 1.00 85.19 84 PHE A N 1
ATOM 658 C CA . PHE A 1 84 ? -8.892 -7.548 3.958 1.00 85.19 84 PHE A CA 1
ATOM 659 C C . PHE A 1 84 ? -9.890 -8.641 4.354 1.00 85.19 84 PHE A C 1
ATOM 661 O O . PHE A 1 84 ? -10.638 -8.468 5.310 1.00 85.19 84 PHE A O 1
ATOM 668 N N . GLU A 1 85 ? -9.893 -9.786 3.666 1.00 84.88 85 GLU A N 1
ATOM 669 C CA . GLU A 1 85 ? -10.879 -10.848 3.932 1.00 84.88 85 GLU A CA 1
ATOM 670 C C . GLU A 1 85 ? -10.522 -11.718 5.144 1.00 84.88 85 GLU A C 1
ATOM 672 O O . GLU A 1 85 ? -11.408 -12.178 5.863 1.00 84.88 85 GLU A O 1
ATOM 677 N N . SER A 1 86 ? -9.230 -11.941 5.400 1.00 84.06 86 SER A N 1
ATOM 678 C CA . SER A 1 86 ? -8.782 -12.829 6.480 1.00 84.06 86 SER A CA 1
ATOM 679 C C . SER A 1 86 ? -8.429 -12.131 7.792 1.00 84.06 86 SER A C 1
ATOM 681 O O . SER A 1 86 ? -8.279 -12.815 8.807 1.00 84.06 86 SER A O 1
ATOM 683 N N . CYS A 1 87 ? -8.248 -10.807 7.816 1.00 83.69 87 CYS A N 1
ATOM 684 C CA . CYS A 1 87 ? -7.845 -10.090 9.029 1.00 83.69 87 CYS A CA 1
ATOM 685 C C . CYS A 1 87 ? -8.972 -9.231 9.610 1.00 83.69 87 CYS A C 1
ATOM 687 O O . CYS A 1 87 ? -9.843 -8.729 8.910 1.00 83.69 87 CYS A O 1
ATOM 689 N N . ALA A 1 88 ? -8.930 -9.028 10.930 1.00 87.81 88 ALA A N 1
ATOM 690 C CA . ALA A 1 88 ? -9.818 -8.083 11.600 1.00 87.81 88 ALA A CA 1
ATOM 691 C C . ALA A 1 88 ? -9.508 -6.632 11.164 1.00 87.81 88 ALA A C 1
ATOM 693 O O . ALA A 1 88 ? -8.338 -6.332 10.913 1.00 87.81 88 ALA A O 1
ATOM 694 N N . PRO A 1 89 ? -10.487 -5.703 11.184 1.00 85.50 89 PRO A N 1
ATOM 695 C CA . PRO A 1 89 ? -10.307 -4.327 10.696 1.00 85.50 89 PRO A CA 1
ATOM 696 C C . PRO A 1 89 ? -9.114 -3.583 11.315 1.00 85.50 89 PRO A C 1
ATOM 698 O O . PRO A 1 89 ? -8.344 -2.935 10.616 1.00 85.50 89 PRO A O 1
ATOM 701 N N . TYR A 1 90 ? -8.900 -3.741 12.625 1.00 87.75 90 TYR A N 1
ATOM 702 C CA . TYR A 1 90 ? -7.741 -3.164 13.317 1.00 87.75 90 TYR A CA 1
ATOM 703 C C . TYR A 1 90 ? -6.414 -3.694 12.771 1.00 87.75 90 TYR A C 1
ATOM 705 O O . TYR A 1 90 ? -5.481 -2.930 12.535 1.00 87.75 90 TYR A O 1
ATOM 713 N N . ARG A 1 91 ? -6.337 -5.010 12.554 1.00 86.75 91 ARG A N 1
ATOM 714 C CA . ARG A 1 91 ? -5.125 -5.665 12.066 1.00 86.75 91 ARG A CA 1
ATOM 715 C C . ARG A 1 91 ? -4.851 -5.314 10.607 1.00 86.75 91 ARG A C 1
ATOM 717 O O . ARG A 1 91 ? -3.695 -5.146 10.239 1.00 86.75 91 ARG A O 1
ATOM 724 N N . PHE A 1 92 ? -5.901 -5.188 9.804 1.00 88.62 92 PHE A N 1
ATOM 725 C CA . PHE A 1 92 ? -5.808 -4.752 8.418 1.00 88.62 92 PHE A CA 1
ATOM 726 C C . PHE A 1 92 ? -5.165 -3.361 8.311 1.00 88.62 92 PHE A C 1
ATOM 728 O O . PHE A 1 92 ? -4.172 -3.198 7.609 1.00 88.62 92 PHE A O 1
ATOM 735 N N . ILE A 1 93 ? -5.633 -2.400 9.110 1.00 89.88 93 ILE A N 1
ATOM 736 C CA . ILE A 1 93 ? -5.072 -1.043 9.135 1.00 89.88 93 ILE A CA 1
ATOM 737 C C . ILE A 1 93 ? -3.613 -1.041 9.590 1.00 89.88 93 ILE A C 1
ATOM 739 O O . ILE A 1 93 ? -2.773 -0.414 8.949 1.00 89.88 93 ILE A O 1
ATOM 743 N N . GLU A 1 94 ? -3.267 -1.771 10.654 1.00 87.12 94 GLU A N 1
ATOM 744 C CA . GLU A 1 94 ? -1.866 -1.904 11.083 1.00 87.12 94 GLU A CA 1
ATOM 745 C C . GLU A 1 94 ? -0.954 -2.433 9.970 1.00 87.12 94 GLU A C 1
ATOM 747 O O . GLU A 1 94 ? 0.184 -1.982 9.829 1.00 87.12 94 GLU A O 1
ATOM 752 N N . LEU A 1 95 ? -1.446 -3.399 9.191 1.00 87.31 95 LEU A N 1
ATOM 753 C CA . LEU A 1 95 ? -0.711 -3.964 8.067 1.00 87.31 95 LEU A CA 1
ATOM 754 C C . LEU A 1 95 ? -0.599 -2.959 6.918 1.00 87.31 95 LEU A C 1
ATOM 756 O O . LEU A 1 95 ? 0.493 -2.822 6.376 1.00 87.31 95 LEU A O 1
ATOM 760 N N . ASN A 1 96 ? -1.641 -2.182 6.613 1.00 89.69 96 ASN A N 1
ATOM 761 C CA . ASN A 1 96 ? -1.561 -1.099 5.625 1.00 89.69 96 ASN A CA 1
ATOM 762 C C . ASN A 1 96 ? -0.508 -0.055 6.020 1.00 89.69 96 ASN A C 1
ATOM 764 O O . ASN A 1 96 ? 0.353 0.290 5.211 1.00 89.69 96 ASN A O 1
ATOM 768 N N . PHE A 1 97 ? -0.499 0.382 7.283 1.00 87.75 97 PHE A N 1
ATOM 769 C CA . PHE A 1 97 ? 0.534 1.278 7.813 1.00 87.75 97 PHE A CA 1
ATOM 770 C C . PHE A 1 97 ? 1.939 0.673 7.679 1.00 87.75 97 PHE A C 1
ATOM 772 O O . PHE A 1 97 ? 2.873 1.354 7.249 1.00 87.75 97 PHE A O 1
ATOM 779 N N . LYS A 1 98 ? 2.091 -0.624 7.978 1.00 85.19 98 LYS A N 1
ATOM 780 C CA . LYS A 1 98 ? 3.365 -1.340 7.836 1.00 85.19 98 LYS A CA 1
ATOM 781 C C . LYS A 1 98 ? 3.824 -1.414 6.374 1.00 85.19 98 LYS A C 1
ATOM 783 O O . LYS A 1 98 ? 4.990 -1.152 6.100 1.00 85.19 98 LYS A O 1
ATOM 788 N N . HIS A 1 99 ? 2.934 -1.785 5.459 1.00 87.00 99 HIS A N 1
ATOM 789 C CA . HIS A 1 99 ? 3.252 -2.076 4.061 1.00 87.00 99 HIS A CA 1
ATOM 790 C C . HIS A 1 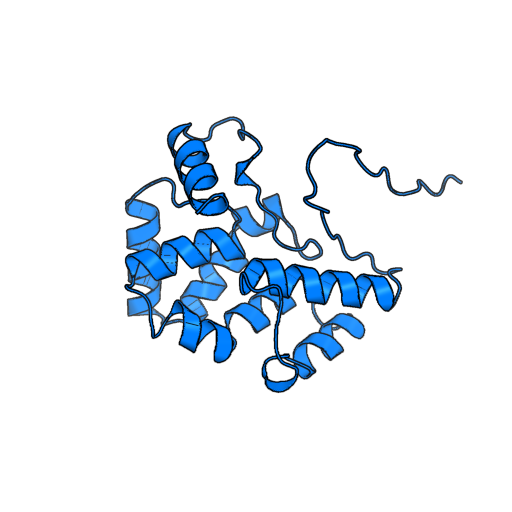99 ? 3.417 -0.812 3.208 1.00 87.00 99 HIS A C 1
ATOM 792 O O . HIS A 1 99 ? 4.333 -0.753 2.390 1.00 87.00 99 HIS A O 1
ATOM 798 N N . LEU A 1 100 ? 2.565 0.197 3.415 1.00 87.25 100 LEU A N 1
ATOM 799 C CA . LEU A 1 100 ? 2.518 1.412 2.593 1.00 87.25 100 LEU A CA 1
ATOM 800 C C . LEU A 1 100 ? 3.330 2.562 3.191 1.00 87.25 100 LEU A C 1
ATOM 802 O O . LEU A 1 100 ? 4.020 3.260 2.459 1.00 87.25 100 LEU A O 1
ATOM 806 N N . LEU A 1 101 ? 3.269 2.759 4.512 1.00 84.88 101 LEU A N 1
ATOM 807 C CA . LEU A 1 101 ? 3.955 3.868 5.190 1.00 84.88 101 LEU A CA 1
ATOM 808 C C . LEU A 1 101 ? 5.239 3.440 5.917 1.00 84.88 101 LEU A C 1
ATOM 8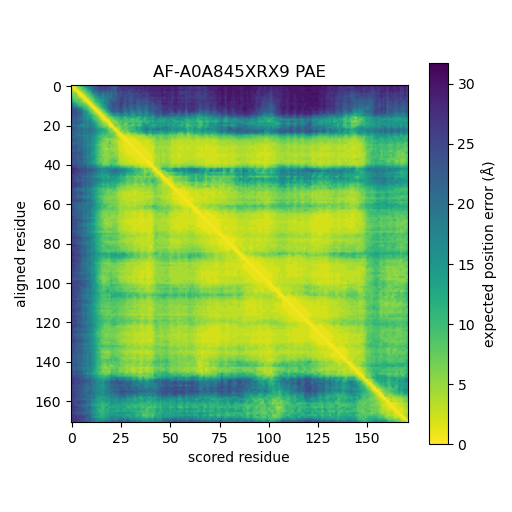10 O O . LEU A 1 101 ? 6.006 4.293 6.359 1.00 84.88 101 LEU A O 1
ATOM 814 N N . GLY A 1 102 ? 5.491 2.135 6.063 1.00 80.25 102 GLY A N 1
ATOM 815 C CA . GLY A 1 102 ? 6.696 1.630 6.727 1.00 80.25 102 GLY A CA 1
ATOM 816 C C . GLY A 1 102 ? 6.760 1.951 8.226 1.00 80.25 102 GLY A C 1
ATOM 817 O O . GLY A 1 102 ? 7.852 1.967 8.801 1.00 80.25 102 GLY A O 1
ATOM 818 N N . ARG A 1 103 ? 5.613 2.228 8.865 1.00 82.25 103 ARG A N 1
ATOM 819 C CA . ARG A 1 103 ? 5.508 2.564 10.296 1.00 82.25 103 ARG A CA 1
ATOM 820 C C . ARG A 1 103 ? 4.322 1.881 10.969 1.00 82.25 103 ARG A C 1
ATOM 822 O O . ARG A 1 103 ? 3.437 1.360 10.304 1.00 82.25 103 ARG A O 1
ATOM 829 N N . ALA A 1 104 ? 4.289 1.892 12.298 1.00 82.00 104 ALA A N 1
ATOM 830 C CA . ALA A 1 104 ? 3.091 1.560 13.064 1.00 82.00 104 ALA A CA 1
ATOM 831 C C . ALA A 1 104 ? 2.170 2.789 13.220 1.00 82.00 104 ALA A C 1
ATOM 833 O O . ALA A 1 104 ? 2.660 3.926 13.224 1.00 82.00 104 ALA A O 1
ATOM 834 N N . PRO A 1 105 ? 0.859 2.583 13.438 1.00 82.50 105 PRO A N 1
ATOM 835 C CA . PRO A 1 105 ? -0.021 3.652 13.895 1.00 82.50 105 PRO A CA 1
ATOM 836 C C . PRO A 1 105 ? 0.450 4.202 15.253 1.00 82.50 105 PRO A C 1
ATOM 838 O O . PRO A 1 105 ? 0.775 3.456 16.191 1.00 82.50 105 PRO A O 1
ATOM 841 N N . LEU A 1 106 ? 0.506 5.528 15.357 1.00 79.25 106 LEU A N 1
ATOM 842 C CA . LEU A 1 106 ? 0.989 6.242 16.538 1.00 79.25 106 LEU A CA 1
ATOM 843 C C . LEU A 1 106 ? -0.103 6.291 17.601 1.00 79.25 106 LEU A C 1
ATOM 845 O O . LEU A 1 106 ? 0.140 5.982 18.773 1.00 79.25 106 LEU A O 1
ATOM 849 N N . ASP A 1 107 ? -1.319 6.619 17.172 1.00 81.25 107 ASP A N 1
ATOM 850 C CA . ASP A 1 107 ? -2.458 6.853 18.045 1.00 81.25 107 ASP A CA 1
ATOM 851 C C . ASP A 1 107 ? -3.710 6.102 17.565 1.00 81.25 107 ASP A C 1
ATOM 853 O O . ASP A 1 107 ? -3.894 5.789 16.390 1.00 81.25 107 ASP A O 1
ATOM 857 N N . GLN A 1 108 ? -4.607 5.814 18.512 1.00 83.00 108 GLN A N 1
ATOM 858 C CA . GLN A 1 108 ? -5.873 5.125 18.236 1.00 83.00 108 GLN A CA 1
ATOM 859 C C . GLN A 1 108 ? -6.808 5.953 17.338 1.00 83.00 108 GLN A C 1
ATOM 861 O O . GLN A 1 108 ? -7.692 5.393 16.691 1.00 83.00 108 GLN A O 1
ATOM 866 N N . THR A 1 109 ? -6.612 7.272 17.310 1.00 87.62 109 THR A N 1
ATOM 867 C CA . THR A 1 109 ? -7.352 8.213 16.465 1.00 87.62 109 THR A CA 1
ATOM 868 C C . THR A 1 109 ? -7.071 7.980 14.986 1.00 87.62 109 THR A C 1
ATOM 870 O O . THR A 1 109 ? -8.029 7.876 14.233 1.00 87.62 109 THR A O 1
ATOM 873 N N . GLU A 1 110 ? -5.804 7.779 14.591 1.00 86.38 110 GLU A N 1
ATOM 874 C CA . GLU A 1 110 ? -5.444 7.458 13.198 1.00 86.38 110 GLU A CA 1
ATOM 875 C C . GLU A 1 110 ? -6.159 6.177 12.755 1.00 86.38 110 GLU A C 1
ATOM 877 O O . GLU A 1 110 ? -6.803 6.128 11.711 1.00 86.38 110 GLU A O 1
ATOM 882 N N . ILE A 1 111 ? -6.126 5.141 13.599 1.00 88.38 111 ILE A N 1
ATOM 883 C CA . ILE A 1 111 ? -6.803 3.875 13.303 1.00 88.38 111 ILE A CA 1
ATOM 884 C C . ILE A 1 111 ? -8.311 4.100 13.137 1.00 88.38 111 ILE A C 1
ATOM 886 O O . ILE A 1 111 ? -8.903 3.601 12.187 1.00 88.38 111 ILE A O 1
ATOM 890 N N . ALA A 1 112 ? -8.944 4.854 14.039 1.00 89.75 112 ALA A N 1
ATOM 891 C CA . ALA A 1 112 ? -10.380 5.116 13.971 1.00 89.75 112 ALA A CA 1
ATOM 892 C C . ALA A 1 112 ? -10.784 5.904 12.710 1.00 89.75 112 ALA A C 1
ATOM 894 O O . ALA A 1 112 ? -11.832 5.619 12.131 1.00 89.75 112 ALA A O 1
ATOM 895 N N . GLU A 1 113 ? -9.959 6.855 12.269 1.00 90.94 113 GLU A N 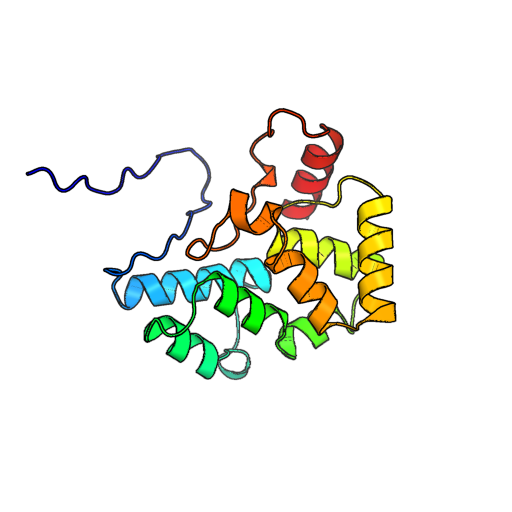1
ATOM 896 C CA . GLU A 1 113 ? -10.172 7.606 11.028 1.00 90.94 113 GLU A CA 1
ATOM 897 C C . GLU A 1 113 ? -10.111 6.694 9.799 1.00 90.94 113 GLU A C 1
ATOM 899 O O . GLU A 1 113 ? -11.027 6.721 8.977 1.00 90.94 113 GLU A O 1
ATOM 904 N N . HIS A 1 114 ? -9.113 5.811 9.713 1.00 89.81 114 HIS A N 1
ATOM 905 C CA . HIS A 1 114 ? -9.007 4.862 8.601 1.00 89.81 114 HIS A CA 1
ATOM 906 C C . HIS A 1 114 ? -10.134 3.821 8.592 1.00 89.81 114 HIS A C 1
ATOM 908 O O . HIS A 1 114 ? -10.691 3.549 7.530 1.00 89.81 114 HIS A O 1
ATOM 914 N N . ILE A 1 115 ? -10.564 3.321 9.762 1.00 90.00 115 ILE A N 1
ATOM 915 C CA . ILE A 1 115 ? -11.761 2.460 9.859 1.00 90.00 115 ILE A CA 1
ATOM 916 C C . ILE A 1 115 ? -12.977 3.190 9.287 1.00 90.00 115 ILE A C 1
ATOM 918 O O . ILE A 1 115 ? -13.777 2.606 8.556 1.00 90.00 115 ILE A O 1
ATOM 922 N N . ARG A 1 116 ? -13.135 4.473 9.619 1.00 92.06 116 ARG A N 1
ATOM 923 C CA . ARG A 1 116 ? -14.266 5.267 9.147 1.00 92.06 116 ARG A CA 1
ATOM 924 C C . ARG A 1 116 ? -14.235 5.450 7.630 1.00 92.06 116 ARG A C 1
ATOM 926 O O . ARG A 1 116 ? -15.265 5.245 6.997 1.00 92.06 116 ARG A O 1
ATOM 933 N N . ILE A 1 117 ? -13.075 5.770 7.054 1.00 91.56 117 ILE A N 1
ATOM 934 C CA . ILE A 1 117 ? -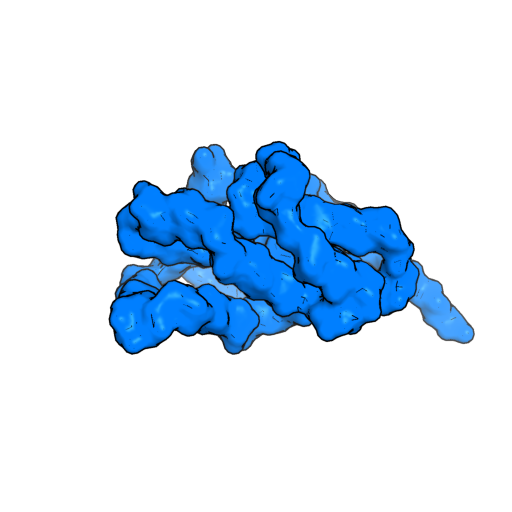12.897 5.891 5.597 1.00 91.56 117 ILE A CA 1
ATOM 935 C C . ILE A 1 117 ? -13.235 4.566 4.908 1.00 91.56 117 ILE A C 1
ATOM 937 O O . ILE A 1 117 ? -13.994 4.565 3.941 1.00 91.56 117 ILE A O 1
ATOM 941 N N . CYS A 1 118 ? -12.756 3.443 5.449 1.00 89.25 118 CYS A N 1
ATOM 942 C CA . CYS A 1 118 ? -13.061 2.106 4.940 1.00 89.25 118 CYS A CA 1
ATOM 943 C C . CYS A 1 118 ? -14.574 1.840 4.877 1.00 89.25 118 CYS A C 1
ATOM 945 O O . CYS A 1 118 ? -15.090 1.349 3.874 1.00 89.25 118 CYS A O 1
ATOM 947 N N . ILE A 1 119 ? -15.305 2.198 5.937 1.00 89.38 119 ILE A N 1
ATOM 948 C CA . ILE A 1 119 ? -16.756 1.979 6.027 1.00 89.38 119 ILE A CA 1
ATOM 949 C C . ILE A 1 119 ? -17.532 2.937 5.113 1.00 89.38 119 ILE A C 1
ATOM 951 O O . ILE A 1 119 ? -18.507 2.526 4.487 1.00 89.38 119 ILE A O 1
ATOM 955 N N . GLU A 1 120 ? -17.140 4.211 5.055 1.00 92.75 120 GLU A N 1
ATOM 956 C CA . GLU A 1 120 ? -17.874 5.244 4.313 1.00 92.75 120 GLU A CA 1
ATOM 957 C C . GLU A 1 120 ? -17.591 5.209 2.804 1.00 92.75 120 GLU A C 1
ATOM 959 O O . GLU A 1 120 ? -18.495 5.462 2.008 1.00 92.75 120 GLU A O 1
ATOM 964 N N . GLN A 1 121 ? -16.351 4.917 2.404 1.00 91.31 121 GLN A N 1
ATOM 965 C CA . GLN A 1 121 ? -15.870 5.062 1.024 1.00 91.31 121 GLN A CA 1
ATOM 966 C C . GLN A 1 121 ? -15.396 3.741 0.401 1.00 91.31 121 GLN A C 1
ATOM 968 O O . GLN A 1 121 ? -15.227 3.659 -0.816 1.00 91.31 121 GLN A O 1
ATOM 973 N N . GLY A 1 122 ? -15.226 2.695 1.211 1.00 89.81 122 GLY A N 1
ATOM 974 C CA . GLY A 1 122 ? -14.787 1.379 0.767 1.00 89.81 122 GLY A CA 1
ATOM 975 C C . GLY A 1 122 ? -13.268 1.198 0.762 1.00 89.81 122 GLY A C 1
ATOM 976 O O . GLY A 1 122 ? -12.492 2.074 1.139 1.00 89.81 122 GLY A O 1
ATOM 977 N N . TYR A 1 123 ? -12.857 0.016 0.302 1.00 88.81 123 TYR A N 1
ATOM 978 C CA . TYR A 1 123 ? -11.471 -0.457 0.314 1.00 88.81 123 TYR A CA 1
ATOM 979 C C . TYR A 1 123 ? -10.527 0.391 -0.552 1.00 88.81 123 TYR A C 1
ATOM 981 O O . TYR A 1 123 ? -9.451 0.784 -0.109 1.00 88.81 123 TYR A O 1
ATOM 989 N N . ASP A 1 124 ? -10.934 0.717 -1.781 1.00 90.88 124 ASP A N 1
ATOM 990 C CA . ASP A 1 124 ? -10.062 1.433 -2.719 1.00 90.88 124 ASP A CA 1
ATOM 991 C C . ASP A 1 124 ? -9.711 2.839 -2.224 1.00 90.88 124 ASP A C 1
ATOM 993 O O . ASP A 1 124 ? -8.569 3.279 -2.366 1.00 90.88 124 ASP A O 1
ATOM 997 N N . ALA A 1 125 ? -10.685 3.519 -1.613 1.00 91.38 125 ALA A N 1
ATOM 998 C CA . ALA A 1 125 ? -10.515 4.849 -1.044 1.00 91.38 125 ALA A CA 1
ATOM 999 C C . ALA A 1 125 ? -9.601 4.837 0.188 1.00 91.38 125 ALA A C 1
ATOM 1001 O O . ALA A 1 125 ? -8.829 5.770 0.398 1.00 91.38 125 ALA A O 1
ATOM 1002 N N . GLU A 1 126 ? -9.646 3.769 0.983 1.00 90.81 126 GLU A N 1
ATOM 1003 C CA . GLU A 1 126 ? -8.738 3.598 2.112 1.00 90.81 126 GLU A CA 1
ATOM 1004 C C . GLU A 1 126 ? -7.283 3.455 1.645 1.00 90.81 126 GLU A C 1
ATOM 1006 O O . GLU A 1 126 ? -6.410 4.159 2.151 1.00 90.81 126 GLU A O 1
ATOM 1011 N N . ILE A 1 127 ? -7.019 2.620 0.633 1.00 92.25 127 ILE A N 1
ATOM 1012 C CA . ILE A 1 127 ? -5.676 2.488 0.045 1.00 92.25 127 ILE A CA 1
ATOM 1013 C C . ILE A 1 127 ? -5.198 3.826 -0.535 1.00 92.25 127 ILE A C 1
ATOM 1015 O O . ILE A 1 127 ? -4.058 4.242 -0.302 1.00 92.25 127 ILE A O 1
ATOM 1019 N N . ASP A 1 128 ? -6.076 4.536 -1.244 1.00 92.12 128 ASP A N 1
ATOM 1020 C CA . ASP A 1 128 ? -5.761 5.854 -1.795 1.00 92.12 128 ASP A CA 1
ATOM 1021 C C . ASP A 1 128 ? -5.466 6.887 -0.703 1.00 92.12 128 ASP A C 1
ATOM 1023 O O . ASP A 1 128 ? -4.592 7.731 -0.896 1.00 92.12 128 ASP A O 1
ATOM 1027 N N . SER A 1 129 ? -6.124 6.801 0.457 1.00 91.81 129 SER A N 1
ATOM 1028 C CA . SER A 1 129 ? -5.865 7.687 1.596 1.00 91.81 129 SER A CA 1
ATOM 1029 C C . SER A 1 129 ? -4.429 7.579 2.108 1.00 91.81 129 SER A C 1
ATOM 1031 O O . SER A 1 129 ? -3.874 8.586 2.543 1.00 91.81 129 SER A O 1
ATOM 1033 N N . TYR A 1 130 ? -3.816 6.393 2.066 1.00 90.00 130 TYR A N 1
ATOM 1034 C CA . TYR A 1 130 ? -2.421 6.218 2.479 1.00 90.00 130 TYR A CA 1
ATOM 1035 C C . TYR A 1 130 ? -1.450 6.773 1.438 1.00 90.00 130 TYR A C 1
ATOM 1037 O O . TYR A 1 130 ? -0.533 7.522 1.770 1.00 90.00 130 TYR A O 1
ATOM 1045 N N . ILE A 1 131 ? -1.668 6.428 0.170 1.00 89.31 131 ILE A N 1
ATOM 1046 C CA . ILE A 1 131 ? -0.737 6.722 -0.929 1.00 89.31 131 ILE A CA 1
ATOM 1047 C C . ILE A 1 131 ? -0.787 8.199 -1.347 1.00 89.31 131 ILE A C 1
ATOM 1049 O O . ILE A 1 131 ? 0.205 8.749 -1.825 1.00 89.31 131 ILE A O 1
ATOM 1053 N N . ASN A 1 132 ? -1.937 8.852 -1.171 1.00 89.69 132 ASN A N 1
ATOM 1054 C CA . ASN A 1 132 ? -2.109 10.281 -1.438 1.00 89.69 132 ASN A CA 1
ATOM 1055 C C . ASN A 1 132 ? -1.825 11.162 -0.215 1.00 89.69 132 ASN A C 1
ATOM 1057 O O . ASN A 1 132 ? -2.019 12.372 -0.293 1.00 89.69 132 ASN A O 1
ATOM 1061 N N . SER A 1 133 ? -1.398 10.583 0.909 1.00 88.12 133 SER A N 1
ATOM 1062 C CA . SER A 1 133 ? -1.024 11.374 2.079 1.00 88.12 133 SER A CA 1
ATOM 1063 C C . SER A 1 133 ? 0.255 12.173 1.816 1.00 88.12 133 SER A C 1
ATOM 1065 O O . SER A 1 133 ? 1.205 11.675 1.203 1.00 88.12 133 SER A O 1
ATOM 1067 N N . ASP A 1 134 ? 0.312 13.396 2.349 1.00 85.56 134 ASP A N 1
ATOM 1068 C CA . ASP A 1 134 ? 1.524 14.222 2.297 1.00 85.56 134 ASP A CA 1
ATOM 1069 C C . ASP A 1 134 ? 2.708 13.512 2.974 1.00 85.56 134 ASP A C 1
ATOM 1071 O O . ASP A 1 134 ? 3.861 13.712 2.604 1.00 85.56 134 ASP A O 1
ATOM 1075 N N . GLU A 1 135 ? 2.443 12.656 3.964 1.00 84.56 135 GLU A N 1
ATOM 1076 C CA . GLU A 1 135 ? 3.472 11.859 4.630 1.00 84.56 135 GLU A CA 1
ATOM 1077 C C . GLU A 1 135 ? 4.152 10.883 3.665 1.00 84.56 135 GLU A C 1
ATOM 1079 O O . GLU A 1 135 ? 5.382 10.829 3.614 1.00 84.56 135 GLU A O 1
ATOM 1084 N N . TYR A 1 136 ? 3.368 10.140 2.879 1.00 85.75 136 TYR A N 1
ATOM 1085 C CA . TYR A 1 136 ? 3.915 9.229 1.878 1.00 85.75 136 TYR A CA 1
ATOM 1086 C C . TYR A 1 136 ? 4.769 9.999 0.864 1.00 85.75 136 TYR A C 1
ATOM 1088 O O . TYR A 1 136 ? 5.898 9.603 0.568 1.00 85.75 136 TYR A O 1
ATOM 1096 N N . GLN A 1 137 ? 4.260 11.133 0.374 1.00 85.19 137 GLN A N 1
ATOM 1097 C CA . GLN A 1 137 ? 4.959 11.940 -0.623 1.00 85.19 137 GLN A CA 1
ATOM 1098 C C . GLN A 1 137 ? 6.259 12.551 -0.082 1.00 85.19 137 GLN A C 1
ATOM 1100 O O . GLN A 1 137 ? 7.262 12.560 -0.789 1.00 85.19 137 GLN A O 1
ATOM 1105 N N . ASN A 1 138 ? 6.273 13.015 1.170 1.00 81.62 138 ASN A N 1
ATOM 1106 C CA . ASN A 1 138 ? 7.471 13.580 1.794 1.00 81.62 138 ASN A CA 1
ATOM 1107 C C . ASN A 1 138 ? 8.526 12.518 2.145 1.00 81.62 138 ASN A C 1
ATOM 1109 O O . ASN A 1 138 ? 9.716 12.829 2.134 1.00 81.62 138 ASN A O 1
ATOM 1113 N N . ASN A 1 139 ? 8.111 11.286 2.462 1.00 79.44 139 ASN A N 1
ATOM 1114 C CA . ASN A 1 139 ? 9.031 10.210 2.842 1.00 79.44 139 ASN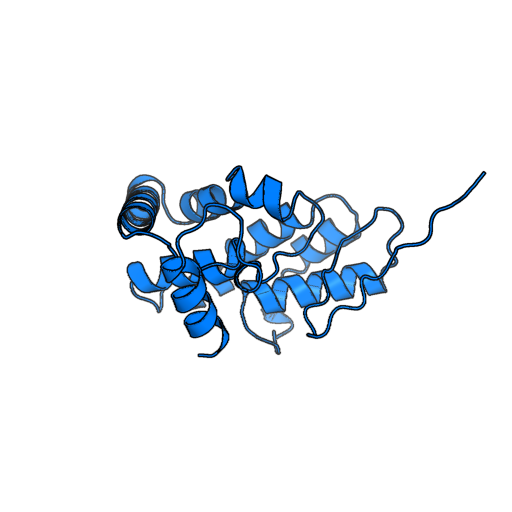 A CA 1
ATOM 1115 C C . ASN A 1 139 ? 9.599 9.450 1.635 1.00 79.44 139 ASN A C 1
ATOM 1117 O O . ASN A 1 139 ? 10.790 9.149 1.621 1.00 79.44 139 ASN A O 1
ATOM 1121 N N . PHE A 1 140 ? 8.759 9.116 0.651 1.00 79.94 140 PHE A N 1
ATOM 1122 C CA . PHE A 1 140 ? 9.126 8.233 -0.465 1.00 79.94 140 PHE A CA 1
ATOM 1123 C C . PHE A 1 140 ? 9.085 8.937 -1.829 1.00 79.94 140 PHE A C 1
ATOM 1125 O O . PHE A 1 140 ? 9.837 8.582 -2.735 1.00 79.94 140 PHE A O 1
ATOM 1132 N N . GLY A 1 141 ? 8.231 9.948 -1.998 1.00 82.25 141 GLY A N 1
ATOM 1133 C CA . GLY A 1 141 ? 8.001 10.574 -3.301 1.00 82.25 141 GLY A CA 1
ATOM 1134 C C . GLY A 1 141 ? 7.289 9.642 -4.291 1.00 82.25 141 GLY A C 1
ATOM 1135 O O . GLY A 1 141 ? 6.497 8.783 -3.899 1.00 82.25 141 GLY A O 1
ATOM 1136 N N . ASP A 1 142 ? 7.543 9.838 -5.587 1.00 82.06 142 ASP A N 1
ATOM 1137 C CA . ASP A 1 142 ? 6.892 9.085 -6.670 1.00 82.06 142 ASP A CA 1
ATOM 1138 C C . ASP A 1 142 ? 7.707 7.871 -7.160 1.00 82.06 142 ASP A C 1
ATOM 1140 O O . ASP A 1 142 ? 7.120 6.897 -7.640 1.00 82.06 142 ASP A O 1
ATOM 1144 N N . ASP A 1 143 ? 9.033 7.906 -6.993 1.00 79.00 143 ASP A N 1
ATOM 1145 C CA . ASP A 1 143 ? 9.981 6.981 -7.638 1.00 79.00 143 ASP A CA 1
ATOM 1146 C C . ASP A 1 143 ? 10.692 6.022 -6.667 1.00 79.00 143 ASP A C 1
ATOM 1148 O O . ASP A 1 143 ? 11.463 5.156 -7.090 1.00 79.00 143 ASP A O 1
ATOM 1152 N N . THR A 1 144 ? 10.432 6.147 -5.365 1.00 80.88 144 THR A N 1
ATOM 1153 C CA . THR A 1 144 ? 11.059 5.306 -4.337 1.00 80.88 144 THR A CA 1
ATOM 1154 C C . THR A 1 144 ? 10.101 4.222 -3.875 1.00 80.88 144 THR A C 1
ATOM 1156 O O . THR A 1 144 ? 8.930 4.479 -3.581 1.00 80.88 144 THR A O 1
ATOM 1159 N N . VAL A 1 145 ? 10.607 2.995 -3.762 1.00 80.12 145 VAL A N 1
ATOM 1160 C CA . VAL A 1 145 ? 9.862 1.898 -3.137 1.00 80.12 145 VAL A CA 1
ATOM 1161 C C . VAL A 1 145 ? 9.688 2.195 -1.645 1.00 80.12 145 VAL A C 1
ATOM 1163 O O . VAL A 1 145 ? 10.680 2.529 -0.992 1.00 80.12 145 VAL A O 1
ATOM 1166 N N . PRO A 1 146 ? 8.477 2.039 -1.073 1.00 78.94 146 PRO A N 1
ATOM 1167 C CA 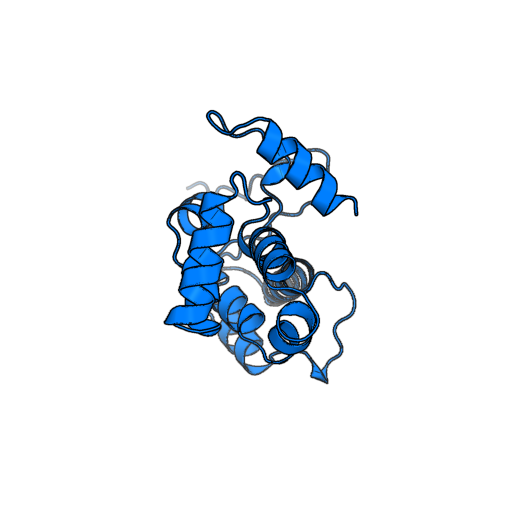. PRO A 1 146 ? 8.286 2.172 0.362 1.00 78.94 146 PRO A CA 1
ATOM 1168 C C . PRO A 1 146 ? 9.268 1.283 1.112 1.00 78.94 146 PRO A C 1
ATOM 1170 O O . PRO A 1 146 ? 9.405 0.095 0.830 1.00 78.94 146 PRO A O 1
ATOM 1173 N N . TYR A 1 147 ? 9.963 1.869 2.070 1.00 74.38 147 TYR A N 1
ATOM 1174 C CA . TYR A 1 147 ? 10.900 1.164 2.925 1.00 74.38 147 TYR A CA 1
ATOM 1175 C C . TYR A 1 147 ? 10.544 1.422 4.379 1.00 74.38 147 TYR A C 1
ATOM 1177 O O . TYR A 1 147 ? 9.708 2.267 4.717 1.00 74.38 147 TYR A O 1
ATOM 1185 N N . TYR A 1 148 ? 11.162 0.655 5.266 1.00 68.12 148 TYR A N 1
ATOM 1186 C CA . TYR A 1 148 ? 10.851 0.744 6.674 1.00 68.12 148 TYR A CA 1
ATOM 1187 C C . TYR A 1 148 ? 11.475 1.994 7.315 1.00 68.12 148 TYR A C 1
ATOM 1189 O O . TYR A 1 148 ? 12.595 1.972 7.816 1.00 68.12 148 TYR A O 1
ATOM 1197 N N . CYS A 1 149 ? 10.734 3.104 7.319 1.00 60.28 149 CYS A N 1
ATOM 1198 C CA . CYS A 1 149 ? 11.155 4.381 7.917 1.00 60.28 149 CYS A CA 1
ATOM 1199 C C . CYS A 1 149 ? 11.241 4.346 9.451 1.00 60.28 149 CYS A C 1
ATOM 1201 O O . CYS A 1 149 ? 11.818 5.235 10.077 1.00 60.28 149 CYS A O 1
ATOM 1203 N N . GLY A 1 150 ? 10.684 3.306 10.066 1.00 52.31 150 GLY A N 1
ATOM 1204 C CA . GLY A 1 150 ? 10.622 3.117 11.505 1.00 52.31 150 GLY A CA 1
ATOM 1205 C C . GLY A 1 150 ? 11.937 2.984 12.267 1.00 52.31 150 GLY A C 1
ATOM 1206 O O . GLY A 1 150 ? 11.917 3.037 13.493 1.00 52.31 150 GLY A O 1
ATOM 1207 N N . SER A 1 151 ? 13.060 2.779 11.580 1.00 44.97 151 SER A N 1
ATOM 1208 C CA . SER A 1 151 ? 14.389 2.626 12.186 1.00 44.97 151 SER A CA 1
ATOM 1209 C C . SER A 1 151 ? 15.084 3.962 12.474 1.00 44.97 151 SER A C 1
ATOM 1211 O O . SER A 1 151 ? 16.021 4.003 13.271 1.00 44.97 151 SER A O 1
ATOM 1213 N N . SER A 1 152 ? 14.609 5.069 11.892 1.00 46.62 152 SER A N 1
ATOM 1214 C CA . SER A 1 152 ? 15.159 6.404 12.126 1.00 46.62 152 SER A CA 1
ATOM 1215 C C . SER A 1 152 ? 14.205 7.213 13.001 1.00 46.62 152 SER A C 1
ATOM 1217 O O . SER A 1 152 ? 13.117 7.583 12.565 1.00 46.62 152 SER A O 1
ATOM 1219 N N . SER A 1 153 ? 14.600 7.513 14.242 1.00 51.25 153 SER A N 1
ATOM 1220 C CA . SER A 1 153 ? 13.867 8.441 15.113 1.00 51.25 153 SER A CA 1
ATOM 1221 C C . SER A 1 153 ? 13.710 9.795 14.415 1.00 51.25 153 SER A C 1
ATOM 1223 O O . SER A 1 153 ? 14.644 10.595 14.383 1.00 51.25 153 SER A O 1
ATOM 1225 N N . GLN A 1 154 ? 12.539 10.061 13.838 1.00 54.59 154 GLN A N 1
ATOM 1226 C CA . GLN A 1 154 ? 12.247 11.368 13.262 1.00 54.59 154 GLN A CA 1
ATOM 1227 C C . GLN A 1 154 ? 12.073 12.392 14.390 1.00 54.59 154 GLN A C 1
ATOM 1229 O O . GLN A 1 154 ? 11.410 12.137 15.400 1.00 54.59 154 GLN A O 1
ATOM 1234 N N . ILE A 1 155 ? 12.693 13.560 14.228 1.00 44.69 155 ILE A N 1
ATOM 1235 C CA . ILE A 1 155 ? 12.630 14.655 15.198 1.00 44.69 155 ILE A CA 1
ATOM 1236 C C . ILE A 1 155 ? 11.164 15.099 15.321 1.00 44.69 155 ILE A C 1
ATOM 1238 O O . ILE A 1 155 ? 10.579 15.571 14.353 1.00 44.69 155 ILE A O 1
ATOM 1242 N N . GLY A 1 156 ? 10.571 14.932 16.509 1.00 55.22 156 GLY A N 1
ATOM 1243 C CA . GLY A 1 156 ? 9.176 15.300 16.796 1.00 55.22 156 GLY A CA 1
ATOM 1244 C C . GLY A 1 156 ? 8.188 14.131 16.894 1.00 55.22 156 GLY A C 1
ATOM 1245 O O . GLY A 1 156 ? 7.057 14.346 17.323 1.00 55.22 156 GLY A O 1
ATOM 1246 N N . GLN A 1 157 ? 8.599 12.899 16.577 1.00 60.88 157 GLN A N 1
ATOM 1247 C CA . GLN A 1 157 ? 7.733 11.723 16.697 1.00 60.88 157 GLN A CA 1
ATOM 1248 C C . GLN A 1 157 ? 7.804 11.077 18.089 1.00 60.88 157 GLN A C 1
ATOM 1250 O O . GLN A 1 157 ? 8.858 11.014 18.727 1.00 60.88 157 GLN A O 1
ATOM 1255 N N . LYS A 1 158 ? 6.663 10.575 18.583 1.00 62.03 158 LYS A N 1
ATOM 1256 C CA . LYS A 1 158 ? 6.576 9.896 19.889 1.00 62.03 158 LYS A CA 1
ATOM 1257 C C . LYS A 1 158 ? 7.417 8.610 19.875 1.00 62.03 158 LYS A C 1
ATOM 1259 O O . LYS A 1 158 ? 7.227 7.751 19.018 1.00 62.03 158 LYS A O 1
ATOM 1264 N N . GLN A 1 159 ? 8.245 8.399 20.903 1.00 66.31 159 GLN A N 1
ATOM 1265 C CA . GLN A 1 159 ? 9.069 7.184 21.071 1.00 66.31 159 GLN A CA 1
ATOM 1266 C C . GLN A 1 159 ? 8.247 5.876 21.084 1.00 66.31 159 GLN A C 1
ATOM 1268 O O . GLN A 1 159 ? 8.740 4.810 20.721 1.00 66.31 159 GLN A O 1
ATOM 1273 N N . VAL A 1 160 ? 6.967 5.948 21.463 1.00 66.31 160 VAL A N 1
ATOM 1274 C CA . VAL A 1 160 ? 6.034 4.809 21.413 1.00 66.31 160 VAL A CA 1
ATOM 1275 C C . VAL A 1 160 ? 5.827 4.313 19.978 1.00 66.31 160 VAL A C 1
ATOM 1277 O O . VAL A 1 160 ? 5.745 3.104 19.763 1.00 66.31 160 VAL A O 1
ATOM 1280 N N . GLY A 1 161 ? 5.801 5.229 19.004 1.00 65.50 161 GLY A N 1
ATOM 1281 C CA . GLY A 1 161 ? 5.727 4.903 17.583 1.00 65.50 161 GLY A CA 1
ATOM 1282 C C . GLY A 1 161 ? 6.909 4.046 17.152 1.00 65.50 161 GLY A C 1
ATOM 1283 O O . GLY A 1 161 ? 6.703 2.970 16.602 1.00 65.50 161 GLY A O 1
ATOM 1284 N N . TYR A 1 162 ? 8.129 4.453 17.512 1.00 66.19 162 TYR A N 1
ATOM 1285 C CA . TYR A 1 162 ? 9.353 3.693 17.237 1.00 66.19 162 TYR A CA 1
ATOM 1286 C C . TYR A 1 162 ? 9.301 2.270 17.816 1.00 66.19 162 TYR A C 1
ATOM 1288 O O . TYR A 1 162 ? 9.525 1.298 17.099 1.00 66.19 162 TYR A O 1
ATOM 1296 N N . ASN A 1 163 ? 8.924 2.124 19.091 1.00 72.88 163 ASN A N 1
ATOM 1297 C CA . ASN A 1 163 ? 8.874 0.812 19.745 1.00 72.88 163 ASN A CA 1
ATOM 1298 C C . ASN A 1 163 ? 7.862 -0.141 19.085 1.00 72.88 163 ASN A C 1
ATOM 1300 O O . ASN A 1 163 ? 8.182 -1.302 18.845 1.00 72.88 163 ASN A O 1
ATOM 1304 N N . ARG A 1 164 ? 6.653 0.344 18.768 1.00 68.88 164 ARG A N 1
ATOM 1305 C CA . ARG A 1 164 ? 5.614 -0.463 18.099 1.00 68.88 164 ARG A CA 1
ATOM 1306 C C . ARG A 1 164 ? 6.032 -0.884 16.699 1.00 68.88 164 ARG A C 1
ATOM 1308 O O . ARG A 1 164 ? 5.830 -2.024 16.298 1.00 68.88 164 ARG A O 1
ATOM 1315 N N . THR A 1 165 ? 6.635 0.054 15.988 1.00 69.44 165 THR A N 1
ATOM 1316 C CA . THR A 1 165 ? 7.164 -0.126 14.645 1.00 69.44 165 THR A CA 1
ATOM 1317 C C . THR A 1 165 ? 8.240 -1.224 14.670 1.00 69.44 165 THR A C 1
ATOM 1319 O O . THR A 1 165 ? 8.087 -2.260 14.030 1.00 69.44 165 THR A O 1
ATOM 1322 N N . LEU A 1 166 ? 9.225 -1.139 15.568 1.00 64.31 166 LEU A N 1
ATOM 1323 C CA . LEU A 1 166 ? 10.241 -2.186 15.741 1.00 64.31 166 LEU A CA 1
ATOM 1324 C C . LEU A 1 166 ? 9.650 -3.578 16.063 1.00 64.31 166 LEU A C 1
ATOM 1326 O O . LEU A 1 166 ? 10.120 -4.587 15.531 1.00 64.31 166 LEU A O 1
ATOM 1330 N N . SER A 1 167 ? 8.620 -3.651 16.914 1.00 66.06 167 SER A N 1
ATOM 1331 C CA . SER A 1 167 ? 7.930 -4.911 17.229 1.00 66.06 167 SER A CA 1
ATOM 1332 C C . SER A 1 167 ? 7.209 -5.513 16.022 1.00 66.06 167 SER A C 1
ATOM 1334 O O . SER A 1 167 ? 7.193 -6.731 15.881 1.00 66.06 167 SER A O 1
ATOM 1336 N N . LEU A 1 168 ? 6.647 -4.681 15.142 1.00 66.94 168 LEU A N 1
ATOM 1337 C CA . LEU A 1 168 ? 5.963 -5.138 13.933 1.00 66.94 168 LEU A CA 1
ATOM 1338 C C . LEU A 1 168 ? 6.922 -5.618 12.839 1.00 66.94 168 LEU A C 1
ATOM 1340 O O . LEU A 1 168 ? 6.502 -6.434 12.026 1.00 66.94 168 LEU A O 1
ATOM 1344 N N . VAL A 1 169 ? 8.170 -5.139 12.774 1.00 62.78 169 VAL A N 1
ATOM 1345 C CA . VAL A 1 169 ? 9.174 -5.665 11.815 1.00 62.78 169 VAL A CA 1
ATOM 1346 C C . VAL A 1 169 ? 9.671 -7.036 12.217 1.00 62.78 169 VAL A C 1
ATOM 1348 O O . VAL A 1 169 ? 9.873 -7.890 11.362 1.00 62.78 169 VAL A O 1
ATOM 1351 N N . ARG A 1 170 ? 9.936 -7.212 13.514 1.00 54.09 170 ARG A N 1
ATOM 1352 C CA . ARG A 1 170 ? 10.607 -8.404 14.043 1.00 54.09 170 ARG A CA 1
ATOM 1353 C C . ARG A 1 170 ? 9.668 -9.583 14.305 1.00 54.09 170 ARG A C 1
ATOM 1355 O O . ARG A 1 170 ? 10.175 -10.659 14.615 1.00 54.09 170 ARG A O 1
ATOM 1362 N N . GLY A 1 171 ? 8.354 -9.373 14.238 1.00 46.25 171 GLY A N 1
ATOM 1363 C CA . GLY A 1 171 ? 7.321 -10.406 14.379 1.00 46.25 171 GLY A CA 1
ATOM 1364 C C . GLY A 1 171 ? 6.693 -10.761 13.045 1.00 46.25 171 GLY A C 1
ATOM 1365 O O . GLY A 1 171 ? 6.490 -11.972 12.827 1.00 46.25 171 GLY A O 1
#